Protein AF-A0A401QPP5-F1 (afdb_monomer_lite)

pLDDT: mean 73.35, std 19.39, range [35.47, 94.88]

Sequence (142 aa):
MTAGRSGLQDQRIAPLARIWVTPLHGRIPYDEPALRRLFEVHRVTPQLQKLFTHWYLPLCAWHERAGIAPARLSSLLKFLHRVDLARPDIPENQVLAELRGSVEAGDRCWGMDARVLAHALALRASAHGSTTEPPKGDTDDE

Secondary structure (DSSP, 8-state):
-----SSSSSTTTHHHHHHHHS--S------HHHHHHHHHHHT--HHHHHHIIIIIHHHHHHHHTSPPPHHHHHHHHHHHHHHHHT--SS--HHHHHHHHHHHHTT--GGGG-HHHHHHHHHHHHHHHHT------------

Structure (mmCIF, N/CA/C/O backbone):
data_AF-A0A401QPP5-F1
#
_entry.id   AF-A0A401QPP5-F1
#
loop_
_atom_site.group_PDB
_atom_site.id
_atom_site.type_symbol
_atom_site.label_atom_id
_atom_site.label_alt_id
_atom_site.label_comp_id
_atom_site.label_asym_id
_atom_site.label_entity_id
_atom_site.label_seq_id
_atom_site.pdbx_PDB_ins_code
_atom_site.Cartn_x
_atom_site.Cartn_y
_atom_site.Cartn_z
_atom_site.occupancy
_atom_site.B_iso_or_equiv
_atom_site.auth_seq_id
_atom_site.auth_comp_id
_atom_site.auth_asym_id
_atom_site.auth_atom_id
_atom_site.pdbx_PDB_model_num
ATOM 1 N N . MET A 1 1 ? 15.132 8.931 -45.736 1.00 36.19 1 MET A N 1
ATOM 2 C CA . MET A 1 1 ? 15.721 7.761 -45.045 1.00 36.19 1 MET A CA 1
ATOM 3 C C . MET A 1 1 ? 16.413 8.315 -43.806 1.00 36.19 1 MET A C 1
ATOM 5 O O . MET A 1 1 ? 17.297 9.127 -43.987 1.00 36.19 1 MET A O 1
ATOM 9 N N . THR A 1 2 ? 16.018 8.114 -42.553 1.00 38.44 2 THR A N 1
ATOM 10 C CA . THR A 1 2 ? 15.125 7.147 -41.913 1.00 38.44 2 THR A CA 1
ATOM 11 C C . THR A 1 2 ? 14.606 7.850 -40.658 1.00 38.44 2 THR A C 1
ATOM 13 O O . THR A 1 2 ? 15.394 8.345 -39.858 1.00 38.44 2 THR A O 1
ATOM 16 N N . ALA A 1 3 ? 13.288 7.948 -40.517 1.00 43.00 3 ALA A N 1
ATOM 17 C CA . ALA A 1 3 ? 12.655 8.390 -39.287 1.00 43.00 3 ALA A CA 1
ATOM 18 C C . ALA A 1 3 ? 12.643 7.242 -38.266 1.00 43.00 3 ALA A C 1
ATOM 20 O O . ALA A 1 3 ? 12.430 6.088 -38.636 1.00 43.00 3 ALA A O 1
ATOM 21 N N . GLY A 1 4 ? 12.743 7.591 -36.983 1.00 38.19 4 GLY A N 1
ATOM 22 C CA . GLY A 1 4 ? 12.020 6.874 -35.935 1.00 38.19 4 GLY A CA 1
ATOM 23 C C . GLY A 1 4 ? 12.867 6.143 -34.898 1.00 38.19 4 GLY A C 1
ATOM 24 O O . GLY A 1 4 ? 13.381 5.062 -35.161 1.00 38.19 4 GLY A O 1
ATOM 25 N N . ARG A 1 5 ? 12.853 6.663 -33.664 1.00 40.25 5 ARG A N 1
ATOM 26 C CA . ARG A 1 5 ? 12.163 6.064 -32.494 1.00 40.25 5 ARG A CA 1
ATOM 27 C C . ARG A 1 5 ? 12.724 6.651 -31.192 1.00 40.25 5 ARG A C 1
ATOM 29 O O . ARG A 1 5 ? 13.611 6.062 -30.595 1.00 40.25 5 ARG A O 1
ATOM 36 N N . SER A 1 6 ? 12.126 7.737 -30.702 1.00 43.66 6 SER A N 1
ATOM 37 C CA . SER A 1 6 ? 12.263 8.124 -29.280 1.00 43.66 6 SER A CA 1
ATOM 38 C C . SER A 1 6 ? 10.930 8.430 -28.584 1.00 43.66 6 SER A C 1
ATOM 40 O O . SER A 1 6 ? 10.918 8.752 -27.408 1.00 43.66 6 SER A O 1
ATOM 42 N N . GLY A 1 7 ? 9.783 8.272 -29.258 1.00 35.47 7 GLY A N 1
ATOM 43 C CA . GLY A 1 7 ? 8.480 8.706 -28.724 1.00 35.47 7 GLY A CA 1
ATOM 44 C C . GLY A 1 7 ? 7.584 7.634 -28.086 1.00 35.47 7 GLY A C 1
ATOM 45 O O . GLY A 1 7 ? 6.435 7.934 -27.778 1.00 35.47 7 GLY A O 1
ATOM 46 N N . LEU A 1 8 ? 8.034 6.379 -27.930 1.00 38.47 8 LEU A N 1
ATOM 47 C CA . LEU A 1 8 ? 7.133 5.257 -27.585 1.00 38.47 8 LEU A CA 1
ATOM 48 C C . LEU A 1 8 ? 7.245 4.734 -26.141 1.00 38.47 8 LEU A C 1
ATOM 50 O O . LEU A 1 8 ? 6.508 3.820 -25.773 1.00 38.47 8 LEU A O 1
ATOM 54 N N . GLN A 1 9 ? 8.140 5.296 -25.325 1.00 43.59 9 GLN A N 1
ATOM 55 C CA . GLN A 1 9 ? 8.314 4.875 -23.925 1.00 43.59 9 GLN A CA 1
ATOM 56 C C . GLN A 1 9 ? 7.519 5.748 -22.942 1.00 43.59 9 GLN A C 1
ATOM 58 O O . GLN A 1 9 ? 7.103 5.261 -21.896 1.00 43.59 9 GLN A O 1
ATOM 63 N N . ASP A 1 10 ? 7.199 6.985 -23.325 1.00 40.81 10 ASP A N 1
ATOM 64 C CA . ASP A 1 10 ? 6.535 7.955 -22.448 1.00 40.81 10 ASP A CA 1
ATOM 65 C C . ASP A 1 10 ? 5.013 7.709 -22.321 1.00 40.81 10 ASP A C 1
ATOM 67 O O . ASP A 1 10 ? 4.421 7.759 -21.244 1.00 40.81 10 ASP A O 1
ATOM 71 N N . GLN A 1 11 ? 4.366 7.277 -23.409 1.00 41.00 11 GLN A N 1
ATOM 72 C CA . GLN A 1 11 ? 2.903 7.124 -23.462 1.00 41.00 11 GLN A CA 1
ATOM 73 C C . GLN A 1 11 ? 2.364 5.812 -22.861 1.00 41.00 11 GLN A C 1
ATOM 75 O O . GLN A 1 11 ? 1.154 5.636 -22.733 1.00 41.00 11 GLN A O 1
ATOM 80 N N . ARG A 1 12 ? 3.234 4.870 -22.470 1.00 46.12 12 ARG A N 1
ATOM 81 C CA . ARG A 1 12 ? 2.812 3.578 -21.888 1.00 46.12 12 ARG A CA 1
ATOM 82 C C . ARG A 1 12 ? 2.667 3.621 -20.366 1.00 46.12 12 ARG A C 1
ATOM 84 O O . ARG A 1 12 ? 2.035 2.726 -19.800 1.00 46.12 12 ARG A O 1
ATOM 91 N N . ILE A 1 13 ? 3.202 4.652 -19.712 1.00 46.44 13 ILE A N 1
ATOM 92 C CA . ILE A 1 13 ? 3.160 4.837 -18.251 1.00 46.44 13 ILE A CA 1
ATOM 93 C C . ILE A 1 13 ? 1.940 5.679 -17.829 1.00 46.44 13 ILE A C 1
ATOM 95 O O . ILE A 1 13 ? 1.410 5.494 -16.735 1.00 46.44 13 ILE A O 1
ATOM 99 N N . ALA A 1 14 ? 1.425 6.535 -18.717 1.00 42.22 14 ALA A N 1
ATOM 100 C CA . ALA A 1 14 ? 0.378 7.513 -18.410 1.00 42.22 14 ALA A CA 1
ATOM 101 C C . ALA A 1 14 ? -0.945 6.950 -17.822 1.00 42.22 14 ALA A C 1
ATOM 103 O O . ALA A 1 14 ? -1.477 7.572 -16.898 1.00 42.22 14 ALA A O 1
ATOM 104 N N . PRO A 1 15 ? -1.490 5.789 -18.259 1.00 45.31 15 PRO A N 1
ATOM 105 C CA . PRO A 1 15 ? -2.723 5.247 -17.671 1.00 45.31 15 PRO A CA 1
ATOM 106 C C . PRO A 1 15 ? -2.502 4.659 -16.276 1.00 45.31 15 PRO A C 1
ATOM 108 O O . PRO A 1 15 ? -3.371 4.768 -15.414 1.00 45.31 15 PRO A O 1
ATOM 111 N N . LEU A 1 16 ? -1.321 4.074 -16.042 1.00 49.16 16 LEU A N 1
ATOM 112 C CA . LEU A 1 16 ? -0.939 3.567 -14.729 1.00 49.16 16 LEU A CA 1
ATOM 113 C C . LEU A 1 16 ? -0.736 4.751 -13.784 1.00 49.16 16 LEU A C 1
ATOM 115 O O . LEU A 1 16 ? -1.383 4.807 -12.754 1.00 49.16 16 LEU A O 1
ATOM 119 N N . ALA A 1 17 ? 0.009 5.785 -14.177 1.00 46.34 17 ALA A N 1
ATOM 120 C CA . ALA A 1 17 ? 0.237 6.958 -13.333 1.00 46.34 17 ALA A CA 1
ATOM 121 C C . ALA A 1 17 ? -1.058 7.578 -12.758 1.00 46.34 17 ALA A C 1
ATOM 123 O O . ALA A 1 17 ? -1.072 7.967 -11.597 1.00 46.34 17 ALA A O 1
ATOM 124 N N . ARG A 1 18 ? -2.181 7.607 -13.492 1.00 47.00 18 ARG A N 1
ATOM 125 C CA . ARG A 1 18 ? -3.446 8.183 -12.986 1.00 47.00 18 ARG A CA 1
ATOM 126 C C . ARG A 1 18 ? -4.051 7.444 -11.794 1.00 47.00 18 ARG A C 1
ATOM 128 O O . ARG A 1 18 ? -4.541 8.105 -10.887 1.00 47.00 18 ARG A O 1
ATOM 135 N N . ILE A 1 19 ? -3.976 6.116 -11.758 1.00 51.47 19 ILE A N 1
ATOM 136 C CA . ILE A 1 19 ? -4.494 5.314 -10.630 1.00 51.47 19 ILE A CA 1
ATOM 137 C C . ILE A 1 19 ? -3.520 5.352 -9.437 1.00 51.47 19 ILE A C 1
ATOM 139 O O . ILE A 1 19 ? -3.874 5.032 -8.307 1.00 51.47 19 ILE A O 1
ATOM 143 N N . TRP A 1 20 ? -2.292 5.808 -9.686 1.00 53.97 20 TRP A N 1
ATOM 144 C CA . TRP A 1 20 ? -1.181 5.817 -8.742 1.00 53.97 20 TRP A CA 1
ATOM 145 C C . TRP A 1 20 ? -0.883 7.212 -8.175 1.00 53.97 20 TRP A C 1
ATOM 147 O O . TRP A 1 20 ? -0.202 7.325 -7.156 1.00 53.97 20 TRP A O 1
ATOM 157 N N . VAL A 1 21 ? -1.396 8.261 -8.830 1.00 43.47 21 VAL A N 1
ATOM 158 C CA . VAL A 1 21 ? -1.208 9.684 -8.503 1.00 43.47 21 VAL A CA 1
ATOM 159 C C . VAL A 1 21 ? -2.479 10.326 -7.963 1.00 43.47 21 VAL A C 1
ATOM 161 O O . VAL A 1 21 ? -2.387 11.390 -7.363 1.00 43.47 21 VAL A O 1
ATOM 164 N N . THR A 1 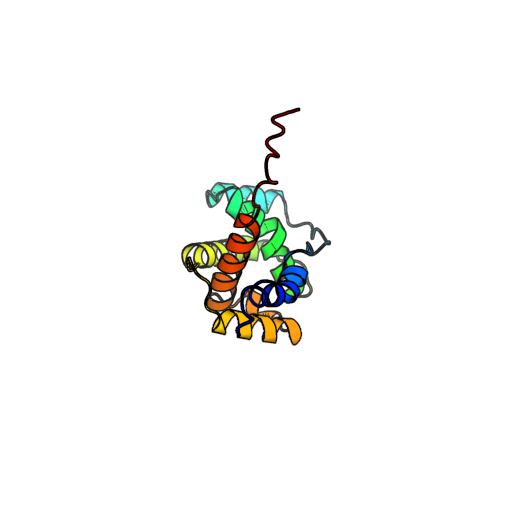22 ? -3.658 9.713 -8.078 1.00 41.69 22 THR A N 1
ATOM 165 C CA . THR A 1 22 ? -4.751 10.121 -7.196 1.00 41.69 22 THR A CA 1
ATOM 166 C C . THR A 1 22 ? -4.437 9.591 -5.805 1.00 41.69 22 THR A C 1
ATOM 168 O O . THR A 1 22 ? -4.472 8.370 -5.622 1.00 41.69 22 THR A O 1
ATOM 171 N N . PRO A 1 23 ? -4.194 10.450 -4.792 1.00 45.62 23 PRO A N 1
ATOM 172 C CA . PRO A 1 23 ? -4.516 10.062 -3.437 1.00 45.62 23 PRO A CA 1
ATOM 173 C C . PRO A 1 23 ? -5.876 9.366 -3.493 1.00 45.62 23 PRO A C 1
ATOM 175 O O . PRO A 1 23 ? -6.792 9.793 -4.198 1.00 45.62 23 PRO A O 1
ATOM 178 N N . LEU A 1 24 ? -6.042 8.247 -2.819 1.00 52.66 24 LEU A N 1
ATOM 179 C CA . LEU A 1 24 ? -7.396 7.843 -2.483 1.00 52.66 24 LEU A CA 1
ATOM 180 C C . LEU A 1 24 ? -7.840 8.917 -1.479 1.00 52.66 24 LEU A C 1
ATOM 182 O O . LEU A 1 24 ? -7.474 8.871 -0.306 1.00 52.66 24 LEU A O 1
ATOM 186 N N . HIS A 1 25 ? -8.455 9.991 -2.001 1.00 40.16 25 HIS A N 1
ATOM 187 C CA . HIS A 1 25 ? -8.813 11.213 -1.276 1.00 40.16 25 HIS A CA 1
ATOM 188 C C . HIS A 1 25 ? -10.013 10.888 -0.393 1.00 40.16 25 HIS A C 1
ATOM 190 O O . HIS A 1 25 ? -11.162 11.196 -0.684 1.00 40.16 25 HIS A O 1
ATOM 196 N N . GLY A 1 26 ? -9.709 10.194 0.684 1.00 44.88 26 GLY A N 1
ATOM 197 C CA . GLY A 1 26 ? -10.585 9.862 1.777 1.00 44.88 26 GLY A CA 1
ATOM 198 C C . GLY A 1 26 ? -9.633 9.446 2.870 1.00 44.88 26 GLY A C 1
ATOM 199 O O . GLY A 1 26 ? -9.174 8.306 2.891 1.00 44.88 26 GLY A O 1
ATOM 200 N N . ARG A 1 27 ? -9.234 10.395 3.723 1.00 50.03 27 ARG A N 1
ATOM 201 C CA . ARG A 1 27 ? -8.431 10.074 4.899 1.00 50.03 27 ARG A CA 1
ATOM 202 C C . ARG A 1 27 ? -9.327 9.236 5.798 1.00 50.03 27 ARG A C 1
ATOM 204 O O . ARG A 1 27 ? -10.086 9.780 6.590 1.00 50.03 27 ARG A O 1
ATOM 211 N N . ILE A 1 28 ? -9.288 7.921 5.618 1.00 55.44 28 ILE A N 1
ATOM 212 C CA . ILE A 1 28 ? -9.880 6.993 6.569 1.00 55.44 28 ILE A CA 1
ATOM 213 C C . ILE A 1 28 ? -9.143 7.277 7.874 1.00 55.44 28 ILE A C 1
ATOM 215 O O . ILE A 1 28 ? -7.912 7.182 7.888 1.00 55.44 28 ILE A O 1
ATOM 219 N N . PRO A 1 29 ? -9.841 7.736 8.926 1.00 61.38 29 PRO A N 1
ATOM 220 C CA . PRO A 1 29 ? -9.205 8.019 10.195 1.00 61.38 29 PRO A CA 1
ATOM 221 C C . PRO A 1 29 ? -8.799 6.677 10.795 1.00 61.38 29 PRO A C 1
ATOM 223 O O . PRO A 1 29 ? -9.578 5.997 11.457 1.00 61.38 29 PRO A O 1
ATOM 226 N N . TYR A 1 30 ? -7.582 6.255 10.481 1.00 67.38 30 TYR A N 1
ATOM 227 C CA . TYR A 1 30 ? -6.939 5.163 11.182 1.00 67.38 30 TYR A CA 1
ATOM 228 C C . TYR A 1 30 ? -6.632 5.636 12.602 1.00 67.38 30 TYR A C 1
ATOM 230 O O . TYR A 1 30 ? -6.440 6.828 12.839 1.00 67.38 30 TYR A O 1
ATOM 238 N N . ASP A 1 31 ? -6.595 4.706 13.549 1.00 73.81 31 ASP A N 1
ATOM 239 C CA . ASP A 1 31 ? -6.211 4.993 14.928 1.00 73.81 31 ASP A CA 1
ATOM 240 C C . ASP A 1 31 ? -4.767 5.538 14.955 1.00 73.81 31 ASP A C 1
ATOM 242 O O . ASP A 1 31 ? -3.792 4.789 14.876 1.00 73.81 31 ASP A O 1
ATOM 246 N N . GLU A 1 32 ? -4.641 6.868 14.975 1.00 76.69 32 GLU A N 1
ATOM 247 C CA . GLU A 1 32 ? -3.371 7.601 14.944 1.00 76.69 32 GLU A CA 1
ATOM 248 C C . GLU A 1 32 ? -2.456 7.225 16.130 1.00 76.69 32 GLU A C 1
ATOM 250 O O . GLU A 1 32 ? -1.265 6.989 15.901 1.00 76.69 32 GLU A O 1
ATOM 255 N N . PRO A 1 33 ? -2.957 7.096 17.381 1.00 82.12 33 PRO A N 1
ATOM 256 C CA . PRO A 1 33 ? -2.188 6.511 18.480 1.00 82.12 33 PRO A CA 1
ATOM 257 C C . PRO A 1 33 ? -1.650 5.105 18.184 1.00 82.12 33 PRO A C 1
ATOM 259 O O . PRO A 1 33 ? -0.469 4.836 18.427 1.00 82.12 33 PRO A O 1
ATOM 262 N N . ALA A 1 34 ? -2.481 4.210 17.642 1.00 79.19 34 ALA A N 1
ATOM 263 C CA . ALA A 1 34 ? -2.057 2.852 17.309 1.00 79.19 34 ALA A CA 1
ATOM 264 C C . ALA A 1 34 ? -1.017 2.832 16.177 1.00 79.19 34 ALA A C 1
ATOM 266 O O . ALA A 1 34 ? -0.039 2.087 16.265 1.00 79.19 34 ALA A O 1
ATOM 267 N N . LEU A 1 35 ? -1.180 3.671 15.147 1.00 83.12 35 LEU A N 1
ATOM 268 C CA . LEU A 1 35 ? -0.214 3.822 14.055 1.00 83.12 35 LEU A CA 1
ATOM 269 C C . LEU A 1 35 ? 1.127 4.368 14.544 1.00 83.12 35 LEU A C 1
ATOM 271 O O . LEU A 1 35 ? 2.172 3.824 14.189 1.00 83.12 35 LEU A O 1
ATOM 275 N N . ARG A 1 36 ? 1.113 5.398 15.397 1.00 84.56 36 ARG A N 1
ATOM 276 C CA . ARG A 1 36 ? 2.336 5.965 15.974 1.00 84.56 36 ARG A CA 1
ATOM 277 C C . ARG A 1 36 ? 3.109 4.914 16.763 1.00 84.56 36 ARG A C 1
ATOM 279 O O . ARG A 1 36 ? 4.285 4.683 16.488 1.00 84.56 36 ARG A O 1
ATOM 286 N N . ARG A 1 37 ? 2.425 4.212 17.672 1.00 86.06 37 ARG A N 1
ATOM 287 C CA . ARG A 1 37 ? 3.027 3.135 18.468 1.00 86.06 37 ARG A CA 1
ATOM 288 C C . ARG A 1 37 ? 3.565 2.012 17.583 1.00 86.06 37 ARG A C 1
ATOM 290 O O . ARG A 1 37 ? 4.637 1.477 17.846 1.00 86.06 37 ARG A O 1
ATOM 297 N N . LEU A 1 38 ? 2.840 1.658 16.523 1.00 87.75 38 LEU A N 1
ATOM 298 C CA . LEU A 1 38 ? 3.276 0.650 15.564 1.00 87.75 38 LEU A CA 1
ATOM 299 C C . LEU A 1 38 ? 4.587 1.059 14.878 1.00 87.75 38 LEU A C 1
ATOM 301 O O . LEU A 1 38 ? 5.495 0.235 14.759 1.00 87.75 38 LEU A O 1
ATOM 305 N N . PHE A 1 39 ? 4.706 2.318 14.455 1.00 88.75 39 PHE A N 1
ATOM 306 C CA . PHE A 1 39 ? 5.911 2.802 13.789 1.00 88.75 39 PHE A CA 1
ATOM 307 C C . PHE A 1 39 ? 7.126 2.857 14.711 1.00 88.75 39 PHE A C 1
ATOM 309 O O . PHE A 1 39 ? 8.223 2.486 14.290 1.00 88.75 39 PHE A O 1
ATOM 316 N N . GLU A 1 40 ? 6.922 3.246 15.969 1.00 87.88 40 GLU A N 1
ATOM 317 C CA . GLU A 1 40 ? 7.959 3.241 17.003 1.00 87.88 40 GLU A CA 1
ATOM 318 C C . GLU A 1 40 ? 8.468 1.820 17.282 1.00 87.88 40 GLU A C 1
ATOM 320 O O . GLU A 1 40 ? 9.675 1.575 17.257 1.00 87.88 40 GLU A O 1
ATOM 325 N N . VAL A 1 41 ? 7.554 0.861 17.478 1.00 89.12 41 VAL A N 1
ATOM 326 C CA . VAL A 1 41 ? 7.897 -0.544 17.766 1.00 89.12 41 VAL A CA 1
ATOM 327 C C . VAL A 1 41 ? 8.650 -1.191 16.603 1.00 89.12 41 VAL A C 1
ATOM 329 O O . VAL A 1 41 ? 9.608 -1.929 16.824 1.00 89.12 41 VAL A O 1
ATOM 332 N N . HIS A 1 42 ? 8.243 -0.912 15.363 1.00 83.94 42 HIS A N 1
ATOM 333 C CA . HIS A 1 42 ? 8.859 -1.505 14.174 1.00 83.94 42 HIS A CA 1
ATOM 334 C C . HIS A 1 42 ? 10.040 -0.706 13.606 1.00 83.94 42 HIS A C 1
ATOM 336 O O . HIS A 1 42 ? 10.627 -1.150 12.622 1.00 83.94 42 HIS A O 1
ATOM 342 N N . ARG A 1 43 ? 10.398 0.443 14.203 1.00 84.94 43 ARG A N 1
ATOM 343 C CA . ARG A 1 43 ? 11.482 1.338 13.750 1.00 84.94 43 ARG A CA 1
ATOM 344 C C . ARG A 1 43 ? 11.461 1.597 12.237 1.00 84.94 43 ARG A C 1
ATOM 346 O O . ARG A 1 43 ? 12.493 1.571 11.569 1.00 84.94 43 ARG A O 1
ATOM 353 N N . VAL A 1 44 ? 10.272 1.814 11.680 1.00 86.25 44 VAL A N 1
ATOM 354 C CA . VAL A 1 44 ? 10.108 2.002 10.232 1.00 86.25 44 VAL A CA 1
ATOM 355 C C . VAL A 1 44 ? 10.601 3.371 9.783 1.00 86.25 44 VAL A C 1
ATOM 357 O O . VAL A 1 44 ? 10.367 4.382 10.448 1.00 86.25 44 VAL A O 1
ATOM 360 N N . THR A 1 45 ? 11.252 3.405 8.622 1.00 88.19 45 THR A N 1
ATOM 361 C CA . THR A 1 45 ? 11.782 4.639 8.033 1.00 88.19 45 THR A CA 1
ATOM 362 C C . THR A 1 45 ? 10.654 5.626 7.699 1.00 88.19 45 THR A C 1
ATOM 364 O O . THR A 1 45 ? 9.541 5.199 7.374 1.00 88.19 45 THR A O 1
ATOM 367 N N . PRO A 1 46 ? 10.908 6.949 7.714 1.00 87.06 46 PRO A N 1
ATOM 368 C CA . PRO A 1 46 ? 9.904 7.948 7.335 1.00 87.06 46 PRO A CA 1
ATOM 369 C C . PRO A 1 46 ? 9.316 7.727 5.933 1.00 87.06 46 PRO A C 1
ATOM 371 O O . PRO A 1 46 ? 8.146 8.018 5.685 1.00 87.06 46 PRO A O 1
ATOM 374 N N . GLN A 1 47 ? 10.116 7.194 5.009 1.00 86.62 47 GLN A N 1
ATOM 375 C CA . GLN A 1 47 ? 9.700 6.848 3.652 1.00 86.62 47 GLN A CA 1
ATOM 376 C C . GLN A 1 47 ? 8.677 5.709 3.663 1.00 86.62 47 GLN A C 1
ATOM 378 O O . GLN A 1 47 ? 7.621 5.836 3.040 1.00 86.62 47 GLN A O 1
ATOM 383 N N . LEU A 1 48 ? 8.948 4.636 4.412 1.00 88.19 48 LEU A N 1
ATOM 384 C CA . LEU A 1 48 ? 8.029 3.508 4.535 1.00 88.19 48 LEU A CA 1
ATOM 385 C C . LEU A 1 48 ? 6.756 3.893 5.298 1.00 88.19 48 LEU A C 1
ATOM 387 O O . LEU A 1 48 ? 5.675 3.447 4.926 1.00 88.19 48 LEU A O 1
ATOM 391 N N . GLN A 1 49 ? 6.853 4.769 6.303 1.00 89.19 49 GLN A N 1
ATOM 392 C CA . GLN A 1 49 ? 5.680 5.325 6.986 1.00 89.19 49 GLN A CA 1
ATOM 393 C C . GLN A 1 49 ? 4.764 6.063 6.005 1.00 89.19 49 GLN A C 1
ATOM 395 O O . GLN A 1 49 ? 3.580 5.749 5.931 1.00 89.19 49 GLN A O 1
ATOM 400 N N . LYS A 1 50 ? 5.312 6.986 5.199 1.00 86.44 50 LYS A N 1
ATOM 401 C CA . LYS A 1 50 ? 4.547 7.717 4.173 1.00 86.44 50 LYS A CA 1
ATOM 402 C C . LYS A 1 50 ? 3.947 6.780 3.124 1.00 86.44 50 LYS A C 1
ATOM 404 O O . LYS A 1 50 ? 2.799 6.964 2.731 1.00 86.44 50 LYS A O 1
ATOM 409 N N . LEU A 1 51 ? 4.707 5.781 2.671 1.00 87.94 51 LEU A N 1
ATOM 410 C CA . LEU A 1 51 ? 4.216 4.770 1.731 1.00 87.94 51 LEU A CA 1
ATOM 411 C C . LEU A 1 51 ? 3.042 3.984 2.329 1.00 87.94 51 LEU A C 1
ATOM 413 O O . LEU A 1 51 ? 2.021 3.786 1.670 1.00 87.94 51 LEU A O 1
ATOM 417 N N . PHE A 1 52 ? 3.172 3.574 3.590 1.00 89.25 52 PHE A N 1
ATOM 418 C CA . PHE A 1 52 ? 2.146 2.823 4.295 1.00 89.25 52 PHE A CA 1
ATOM 419 C C . PHE A 1 52 ? 0.870 3.649 4.488 1.00 89.25 52 PHE A C 1
ATOM 421 O O . PHE A 1 52 ? -0.209 3.192 4.122 1.00 89.25 52 PHE A O 1
ATOM 428 N N . THR A 1 53 ? 0.975 4.873 5.008 1.00 86.06 53 THR A N 1
ATOM 429 C CA . THR A 1 53 ? -0.195 5.687 5.372 1.00 86.06 53 THR A CA 1
ATOM 430 C C . THR A 1 53 ? -0.885 6.338 4.183 1.00 86.06 53 THR A C 1
ATOM 432 O O . THR A 1 53 ? -2.112 6.382 4.150 1.00 86.06 53 THR A O 1
ATOM 435 N N . HIS A 1 54 ? -0.129 6.862 3.217 1.00 82.69 54 HIS A N 1
ATOM 436 C CA . HIS A 1 54 ? -0.695 7.689 2.147 1.00 82.69 54 HIS A CA 1
ATOM 437 C C . HIS A 1 54 ? -1.040 6.898 0.887 1.00 82.69 54 HIS A C 1
ATOM 439 O O . HIS A 1 54 ? -1.747 7.420 0.026 1.00 82.69 54 HIS A O 1
ATOM 445 N N . TRP A 1 55 ? -0.551 5.663 0.760 1.00 84.19 55 TRP A N 1
ATOM 446 C CA . TRP A 1 55 ? -0.758 4.862 -0.444 1.00 84.19 55 TRP A CA 1
ATOM 447 C C . TRP A 1 55 ? -1.285 3.462 -0.136 1.00 84.19 55 TRP A C 1
ATOM 449 O O . TRP A 1 55 ? -2.369 3.104 -0.595 1.00 84.19 55 TRP A O 1
ATOM 459 N N . TYR A 1 56 ? -0.579 2.691 0.694 1.00 87.94 56 TYR A N 1
ATOM 460 C CA . TYR A 1 56 ? -0.930 1.286 0.903 1.00 87.94 56 TYR A CA 1
ATOM 461 C C . TYR A 1 56 ? -2.200 1.084 1.742 1.00 87.94 56 TYR A C 1
ATOM 463 O O . TYR A 1 56 ? -3.054 0.275 1.386 1.00 87.94 56 TYR A O 1
ATOM 471 N N . LEU A 1 57 ? -2.372 1.831 2.834 1.00 86.75 57 LEU A N 1
ATOM 472 C CA . LEU A 1 57 ? -3.579 1.744 3.658 1.00 86.75 57 LEU A CA 1
ATOM 473 C C . LEU A 1 57 ? -4.850 2.141 2.887 1.00 86.75 57 LEU A C 1
ATOM 475 O O . LEU A 1 57 ? -5.809 1.368 2.913 1.00 86.75 57 LEU A O 1
ATOM 479 N N . PRO A 1 58 ? -4.884 3.273 2.154 1.00 82.44 58 PRO A N 1
ATOM 480 C CA . PRO A 1 58 ? -6.019 3.589 1.296 1.00 82.44 58 PRO A CA 1
ATOM 481 C C . PRO A 1 58 ? -6.307 2.512 0.240 1.00 82.44 58 PRO A C 1
ATOM 483 O O . PRO A 1 58 ? -7.473 2.190 0.019 1.00 82.44 58 PRO A O 1
ATOM 486 N N . LEU A 1 59 ? -5.272 1.913 -0.366 1.00 82.56 59 LEU A N 1
ATOM 487 C CA . LEU A 1 59 ? -5.425 0.795 -1.304 1.00 82.56 59 LEU A CA 1
ATOM 488 C C . LEU A 1 59 ? -6.100 -0.414 -0.635 1.00 82.56 59 LEU A C 1
ATOM 490 O O . LEU A 1 59 ? -7.060 -0.961 -1.177 1.00 82.56 59 LEU A O 1
ATOM 494 N N . CYS A 1 60 ? -5.652 -0.793 0.566 1.00 84.56 60 CYS A N 1
ATOM 495 C CA . CYS A 1 60 ? -6.242 -1.892 1.335 1.00 84.56 60 CYS A CA 1
ATOM 496 C C . CYS A 1 60 ? -7.708 -1.618 1.693 1.00 84.56 60 CYS A C 1
ATOM 498 O O . CYS A 1 60 ? -8.560 -2.496 1.572 1.00 84.56 60 CYS A O 1
ATOM 500 N N . ALA A 1 61 ? -8.023 -0.397 2.119 1.00 80.38 61 ALA A N 1
ATOM 501 C CA . ALA A 1 61 ? -9.388 -0.037 2.473 1.00 80.38 61 ALA A CA 1
ATOM 502 C C . ALA A 1 61 ? -10.320 -0.003 1.253 1.00 80.38 61 ALA A C 1
ATOM 504 O O . ALA A 1 61 ? -11.477 -0.420 1.327 1.00 80.38 61 ALA A O 1
ATOM 505 N N . TRP A 1 62 ? -9.809 0.440 0.101 1.00 78.00 62 TRP A N 1
ATOM 506 C CA . TRP A 1 62 ? -10.535 0.368 -1.163 1.00 78.00 62 TRP A CA 1
ATOM 507 C C . TRP A 1 62 ? -10.783 -1.081 -1.613 1.00 78.00 62 TRP A C 1
ATOM 509 O O . TRP A 1 62 ? -11.882 -1.410 -2.078 1.00 78.00 62 TRP A O 1
ATOM 519 N N . HIS A 1 63 ? -9.803 -1.970 -1.423 1.00 80.62 63 HIS A N 1
ATOM 520 C CA . HIS A 1 63 ? -9.962 -3.409 -1.641 1.00 80.62 63 HIS A CA 1
ATOM 521 C C . HIS A 1 63 ? -11.088 -3.983 -0.768 1.00 80.62 63 HIS A C 1
ATOM 523 O O . HIS A 1 63 ? -12.017 -4.607 -1.285 1.00 80.62 63 HIS A O 1
ATOM 529 N N . GLU A 1 64 ? -11.078 -3.679 0.529 1.00 76.94 64 GLU A N 1
ATOM 530 C CA . GLU A 1 64 ? -12.042 -4.227 1.490 1.00 76.94 64 GLU A CA 1
ATOM 531 C C . GLU A 1 64 ? -13.414 -3.552 1.463 1.00 76.94 64 GLU A C 1
ATOM 533 O O . GLU A 1 64 ? -14.360 -4.066 2.055 1.00 76.94 64 GLU A O 1
ATOM 538 N N . ARG A 1 65 ? -13.547 -2.419 0.757 1.00 73.25 65 ARG A N 1
ATOM 539 C CA . ARG A 1 65 ? -14.750 -1.561 0.756 1.00 73.25 65 ARG A CA 1
ATOM 540 C C . ARG A 1 65 ? -15.179 -1.140 2.169 1.00 73.25 65 ARG A C 1
ATOM 542 O O . ARG A 1 65 ? -16.346 -0.825 2.392 1.00 73.25 65 ARG A O 1
ATOM 549 N N . ALA A 1 66 ? -14.243 -1.147 3.111 1.00 71.19 66 ALA A N 1
ATOM 550 C CA . ALA A 1 66 ? -14.460 -0.924 4.531 1.00 71.19 66 ALA A CA 1
ATOM 551 C C . ALA A 1 66 ? -13.214 -0.287 5.161 1.00 71.19 66 ALA A C 1
ATOM 553 O O . ALA A 1 66 ? -12.146 -0.220 4.550 1.00 71.19 66 ALA A O 1
ATOM 554 N N . GLY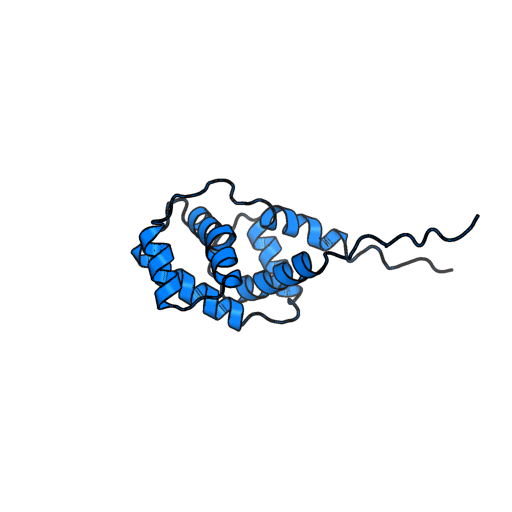 A 1 67 ? -13.351 0.185 6.401 1.00 72.56 67 GLY A N 1
ATOM 555 C CA . GLY A 1 67 ? -12.200 0.602 7.198 1.00 72.56 67 GLY A CA 1
ATOM 556 C C . GLY A 1 67 ? -11.301 -0.587 7.555 1.00 72.56 67 GLY A C 1
ATOM 557 O O . GLY A 1 67 ? -11.767 -1.716 7.689 1.00 72.56 67 GLY A O 1
ATOM 558 N N . ILE A 1 68 ? -10.009 -0.325 7.754 1.00 79.06 68 ILE A N 1
ATOM 559 C CA . ILE A 1 68 ? -9.053 -1.346 8.196 1.00 79.06 68 ILE A CA 1
ATOM 560 C C . ILE A 1 68 ? -9.103 -1.469 9.718 1.00 79.06 68 ILE A C 1
ATOM 562 O O . ILE A 1 68 ? -8.860 -0.501 10.439 1.00 79.06 68 ILE A O 1
ATOM 566 N N . ALA A 1 69 ? -9.371 -2.678 10.211 1.00 82.00 69 ALA A N 1
ATOM 567 C CA . ALA A 1 69 ? -9.355 -2.958 11.642 1.00 82.00 69 ALA A CA 1
ATOM 568 C C . ALA A 1 69 ? -7.948 -2.726 12.245 1.00 82.00 69 ALA A C 1
ATOM 570 O O . ALA A 1 69 ? -6.965 -3.222 11.680 1.00 82.00 69 ALA A O 1
ATOM 571 N N . PRO A 1 70 ? -7.824 -2.079 13.426 1.00 80.12 70 PRO A N 1
ATOM 572 C CA . PRO A 1 70 ? -6.528 -1.803 14.058 1.00 80.12 70 PRO A CA 1
ATOM 573 C C . PRO A 1 70 ? -5.645 -3.045 14.243 1.00 80.12 70 PRO A C 1
ATOM 575 O O . PRO A 1 70 ? -4.435 -2.995 14.020 1.00 80.12 70 PRO A O 1
ATOM 578 N N . ALA A 1 71 ? -6.255 -4.194 14.554 1.00 83.88 71 ALA A N 1
ATOM 579 C CA . ALA A 1 71 ? -5.560 -5.472 14.722 1.00 83.88 71 ALA A CA 1
ATOM 580 C C . ALA A 1 71 ? -4.786 -5.927 13.467 1.00 83.88 71 ALA A C 1
ATOM 582 O O . ALA A 1 71 ? -3.822 -6.684 13.572 1.00 83.88 71 ALA A O 1
ATOM 583 N N . ARG A 1 72 ? -5.172 -5.458 12.274 1.00 85.88 72 ARG A N 1
ATOM 584 C CA . ARG A 1 72 ? -4.531 -5.838 11.008 1.00 85.88 72 ARG A CA 1
ATOM 585 C C . ARG A 1 72 ? -3.395 -4.913 10.598 1.00 85.88 72 ARG A C 1
ATOM 587 O O . ARG A 1 72 ? -2.567 -5.327 9.785 1.00 85.88 72 ARG A O 1
ATOM 594 N N . LEU A 1 73 ? -3.275 -3.730 11.202 1.00 87.81 73 LEU A N 1
ATOM 595 C CA . LEU A 1 73 ? -2.255 -2.738 10.845 1.00 87.81 73 LEU A CA 1
ATOM 596 C C . LEU A 1 73 ? -0.832 -3.305 10.931 1.00 87.81 73 LEU A C 1
ATOM 598 O O . LEU A 1 73 ? -0.057 -3.141 9.994 1.00 87.81 73 LEU A O 1
ATOM 602 N N . SER A 1 74 ? -0.500 -4.048 11.995 1.00 88.81 74 SER A N 1
ATOM 603 C CA . SER A 1 74 ? 0.830 -4.668 12.121 1.00 88.81 74 SER A CA 1
ATOM 604 C C . SER A 1 74 ? 1.101 -5.700 11.023 1.00 88.81 74 SER A C 1
ATOM 606 O O . SER A 1 74 ? 2.193 -5.732 10.459 1.00 88.81 74 SER A O 1
ATOM 608 N N . SER A 1 75 ? 0.107 -6.525 10.676 1.00 91.38 75 SER A N 1
ATOM 609 C CA . SER A 1 75 ? 0.256 -7.533 9.617 1.00 91.38 75 SER A CA 1
ATOM 610 C C . SER A 1 75 ? 0.458 -6.899 8.239 1.00 91.38 75 SER A C 1
ATOM 612 O O . SER A 1 75 ? 1.339 -7.321 7.492 1.00 91.38 75 SER A O 1
ATOM 614 N N . LEU A 1 76 ? -0.291 -5.834 7.945 1.00 91.88 76 LEU A N 1
ATOM 615 C CA . LEU A 1 76 ? -0.189 -5.075 6.703 1.00 91.88 76 LEU A CA 1
ATOM 616 C C . LEU A 1 76 ? 1.153 -4.347 6.605 1.00 91.88 76 LEU A C 1
ATOM 618 O O . LEU A 1 76 ? 1.775 -4.369 5.548 1.00 91.88 76 LEU A O 1
ATOM 622 N N . LEU A 1 77 ? 1.637 -3.765 7.707 1.00 91.88 77 LEU A N 1
ATOM 623 C CA . LEU A 1 77 ? 2.945 -3.114 7.740 1.00 91.88 77 LEU A CA 1
ATOM 624 C C . LEU A 1 77 ? 4.074 -4.119 7.493 1.00 91.88 77 LEU A C 1
ATOM 626 O O . LEU A 1 77 ? 4.965 -3.858 6.691 1.00 91.88 77 LEU A O 1
ATOM 630 N N . LYS A 1 78 ? 4.023 -5.291 8.139 1.00 93.06 78 LYS A N 1
ATOM 631 C CA . LYS A 1 78 ? 5.004 -6.368 7.924 1.00 93.06 78 LYS A CA 1
ATOM 632 C C . LYS A 1 78 ? 4.971 -6.889 6.492 1.00 93.06 78 LYS A C 1
ATOM 634 O O . LYS A 1 78 ? 6.020 -7.179 5.925 1.00 93.06 78 LYS A O 1
ATOM 639 N N . PHE A 1 79 ? 3.782 -7.031 5.912 1.00 94.50 79 PHE A N 1
ATOM 640 C CA . PHE A 1 79 ? 3.640 -7.425 4.517 1.00 94.50 79 PHE A CA 1
ATOM 641 C C . PHE A 1 79 ? 4.277 -6.389 3.590 1.00 94.50 79 PHE A C 1
ATOM 643 O O . PHE A 1 79 ? 5.177 -6.750 2.837 1.00 94.50 79 PHE A O 1
ATOM 650 N N . LEU A 1 80 ? 3.904 -5.113 3.722 1.00 94.31 80 LEU A N 1
ATOM 651 C CA . LEU A 1 80 ? 4.468 -4.039 2.907 1.00 94.31 80 LEU A CA 1
ATOM 652 C C . LEU A 1 80 ? 5.989 -3.953 3.055 1.00 94.31 80 LEU A C 1
ATOM 654 O O . LEU A 1 80 ? 6.685 -3.829 2.058 1.00 94.31 80 LEU A O 1
ATOM 658 N N . HIS A 1 81 ? 6.513 -4.062 4.277 1.00 93.50 81 HIS A N 1
ATOM 659 C CA . HIS A 1 81 ? 7.953 -4.034 4.519 1.00 93.50 81 HIS A CA 1
ATOM 660 C C . HIS A 1 81 ? 8.682 -5.169 3.788 1.00 93.50 81 HIS A C 1
ATOM 662 O O . HIS A 1 81 ? 9.706 -4.935 3.158 1.00 93.50 81 HIS A O 1
ATOM 668 N N . ARG A 1 82 ? 8.140 -6.396 3.814 1.00 94.88 82 ARG A N 1
ATOM 669 C CA . ARG A 1 82 ? 8.716 -7.522 3.057 1.00 94.88 82 ARG A CA 1
ATOM 670 C C . ARG A 1 82 ? 8.678 -7.283 1.551 1.00 94.88 82 ARG A C 1
ATOM 672 O O . ARG A 1 82 ? 9.631 -7.632 0.869 1.00 94.88 82 ARG A O 1
ATOM 679 N N . VAL A 1 83 ? 7.594 -6.702 1.048 1.00 94.62 83 VAL A N 1
ATOM 680 C CA . VAL A 1 83 ? 7.442 -6.389 -0.377 1.00 94.62 83 VAL A CA 1
ATOM 681 C C . VAL A 1 83 ? 8.401 -5.279 -0.812 1.00 94.62 83 VAL A C 1
ATOM 683 O O . VAL A 1 83 ? 9.007 -5.392 -1.870 1.00 94.62 83 VAL A O 1
ATOM 686 N N . ASP A 1 84 ? 8.589 -4.243 0.008 1.00 92.06 84 ASP A N 1
ATOM 687 C CA . ASP A 1 84 ? 9.550 -3.163 -0.248 1.00 92.06 84 ASP A CA 1
ATOM 688 C C . ASP A 1 84 ? 10.998 -3.678 -0.250 1.00 92.06 84 ASP A C 1
ATOM 690 O O . ASP A 1 84 ? 11.785 -3.283 -1.102 1.00 92.06 84 ASP A O 1
ATOM 694 N N . LEU A 1 85 ? 11.329 -4.631 0.632 1.00 91.12 85 LEU A N 1
ATOM 695 C CA . LEU A 1 85 ? 12.632 -5.309 0.634 1.00 91.12 85 LEU A CA 1
ATOM 696 C C . LEU A 1 85 ? 12.839 -6.237 -0.571 1.00 91.12 85 LEU A C 1
ATOM 698 O O . LEU A 1 85 ? 13.961 -6.376 -1.044 1.00 91.12 85 LEU A O 1
ATOM 702 N N . ALA A 1 86 ? 11.779 -6.890 -1.050 1.00 91.94 86 ALA A N 1
ATOM 703 C CA . ALA A 1 86 ? 11.817 -7.777 -2.217 1.00 91.94 86 ALA A CA 1
ATOM 704 C C . ALA A 1 86 ? 11.641 -7.027 -3.549 1.00 91.94 86 ALA A C 1
ATOM 706 O O . ALA A 1 86 ? 11.539 -7.649 -4.608 1.00 91.94 86 ALA A O 1
ATOM 707 N N . ARG A 1 87 ? 11.554 -5.696 -3.499 1.00 91.69 87 ARG A N 1
ATOM 708 C CA . ARG A 1 87 ? 11.329 -4.852 -4.662 1.00 91.69 87 ARG A CA 1
ATOM 709 C C . ARG A 1 87 ? 12.507 -4.967 -5.636 1.00 91.69 87 ARG A C 1
ATOM 711 O O . ARG A 1 87 ? 13.635 -4.694 -5.233 1.00 91.69 87 ARG A O 1
ATOM 718 N N . PRO A 1 88 ? 12.263 -5.294 -6.914 1.00 90.25 88 PRO A N 1
ATOM 719 C CA . PRO A 1 88 ? 13.320 -5.294 -7.914 1.00 90.25 88 PRO A CA 1
ATOM 720 C C . PRO A 1 88 ? 13.736 -3.862 -8.262 1.00 90.25 88 PRO A C 1
ATOM 722 O O . PRO A 1 88 ? 12.910 -2.948 -8.249 1.00 90.25 88 PRO A O 1
ATOM 725 N N . ASP A 1 89 ? 15.000 -3.673 -8.639 1.00 88.38 89 ASP A N 1
ATOM 726 C CA . ASP A 1 89 ? 15.497 -2.368 -9.098 1.00 88.38 89 ASP A CA 1
ATOM 727 C C . ASP A 1 89 ? 14.844 -1.938 -10.419 1.00 88.38 89 ASP A C 1
ATOM 729 O O . ASP A 1 89 ? 14.562 -0.759 -10.632 1.00 88.38 89 ASP A O 1
ATOM 733 N N . ILE A 1 90 ? 14.569 -2.909 -11.298 1.00 87.00 90 ILE A N 1
ATOM 734 C CA . ILE A 1 90 ? 13.923 -2.700 -12.595 1.00 87.00 90 ILE A CA 1
ATOM 735 C C . ILE A 1 90 ? 12.616 -3.503 -12.621 1.00 87.00 90 ILE A C 1
ATOM 737 O O . ILE A 1 90 ? 12.650 -4.728 -12.482 1.00 87.00 90 ILE A O 1
ATOM 741 N N . PRO A 1 91 ? 11.449 -2.858 -12.797 1.00 88.56 91 PRO A N 1
ATOM 742 C CA . PRO A 1 91 ? 10.186 -3.575 -12.877 1.00 88.56 91 PRO A CA 1
ATOM 743 C C . PRO A 1 91 ? 10.075 -4.384 -14.179 1.00 88.56 91 PRO A C 1
ATOM 745 O O . PRO A 1 91 ? 10.449 -3.924 -15.257 1.00 88.56 91 PRO A O 1
ATOM 748 N N . GLU A 1 92 ? 9.503 -5.585 -14.095 1.00 90.00 92 GLU A N 1
ATOM 749 C CA . GLU A 1 92 ? 9.299 -6.459 -15.246 1.00 90.00 92 GLU A CA 1
ATOM 750 C C . GLU A 1 92 ? 8.066 -6.041 -16.051 1.00 90.00 92 GLU A C 1
ATOM 752 O O . GLU A 1 92 ? 6.952 -5.965 -15.529 1.00 90.00 92 GLU A O 1
ATOM 757 N N . ASN A 1 93 ? 8.242 -5.851 -17.359 1.00 85.12 93 ASN A N 1
ATOM 758 C CA . ASN A 1 93 ? 7.169 -5.405 -18.251 1.00 85.12 93 ASN A CA 1
ATOM 759 C C . ASN A 1 93 ? 5.954 -6.347 -18.273 1.00 85.12 93 ASN A C 1
ATOM 761 O O . ASN A 1 93 ? 4.829 -5.872 -18.412 1.00 85.12 93 ASN A O 1
ATOM 765 N N . GLN A 1 94 ? 6.165 -7.660 -18.128 1.00 90.31 94 GLN A N 1
ATOM 766 C CA . GLN A 1 94 ? 5.073 -8.635 -18.093 1.00 90.31 94 GLN A CA 1
ATOM 767 C C . GLN A 1 94 ? 4.201 -8.446 -16.846 1.00 90.31 94 GLN A C 1
ATOM 769 O O . GLN A 1 94 ? 2.984 -8.342 -16.967 1.00 90.31 94 GLN A O 1
ATOM 774 N N . VAL A 1 95 ? 4.818 -8.295 -15.670 1.00 89.12 95 VAL A N 1
ATOM 775 C CA . VAL A 1 95 ? 4.092 -8.044 -14.415 1.00 89.12 95 VAL A CA 1
ATOM 776 C C . VAL A 1 95 ? 3.360 -6.709 -14.457 1.00 89.12 95 VAL A C 1
ATOM 778 O O . VAL A 1 95 ? 2.234 -6.597 -13.985 1.00 89.12 95 VAL A O 1
ATOM 781 N N . LEU A 1 96 ? 3.963 -5.688 -15.069 1.00 87.12 96 LEU A N 1
ATOM 782 C CA . LEU A 1 96 ? 3.296 -4.400 -15.252 1.00 87.12 96 LEU A CA 1
ATOM 783 C C . LEU A 1 96 ? 2.102 -4.482 -16.215 1.00 87.12 96 LEU A C 1
ATOM 785 O O . LEU A 1 96 ? 1.137 -3.734 -16.052 1.00 87.12 96 LEU A O 1
ATOM 789 N N . ALA A 1 97 ? 2.151 -5.363 -17.216 1.00 85.81 97 ALA A N 1
ATOM 790 C CA . ALA A 1 97 ? 1.018 -5.621 -18.099 1.00 85.81 97 ALA A CA 1
ATOM 791 C C . ALA A 1 97 ? -0.107 -6.371 -17.367 1.00 85.81 97 ALA A C 1
ATOM 793 O O . ALA A 1 97 ? -1.265 -5.987 -17.507 1.00 85.81 97 ALA A O 1
ATOM 794 N 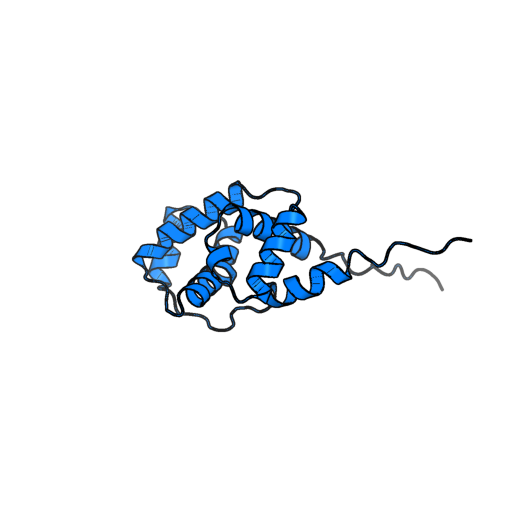N . GLU A 1 98 ? 0.230 -7.367 -16.538 1.00 89.00 98 GLU A N 1
ATOM 795 C CA . GLU A 1 98 ? -0.721 -8.069 -15.659 1.00 89.00 98 GLU A CA 1
ATOM 796 C C . GLU A 1 98 ? -1.408 -7.087 -14.703 1.00 89.00 98 GLU A C 1
ATOM 798 O O . GLU A 1 98 ? -2.634 -7.008 -14.662 1.00 89.00 98 GLU A O 1
ATOM 803 N N . LEU A 1 99 ? -0.619 -6.259 -14.013 1.00 87.44 99 LEU A N 1
ATOM 804 C CA . LEU A 1 99 ? -1.119 -5.223 -13.114 1.00 87.44 99 LEU A CA 1
ATOM 805 C C . LEU A 1 99 ? -2.060 -4.252 -13.829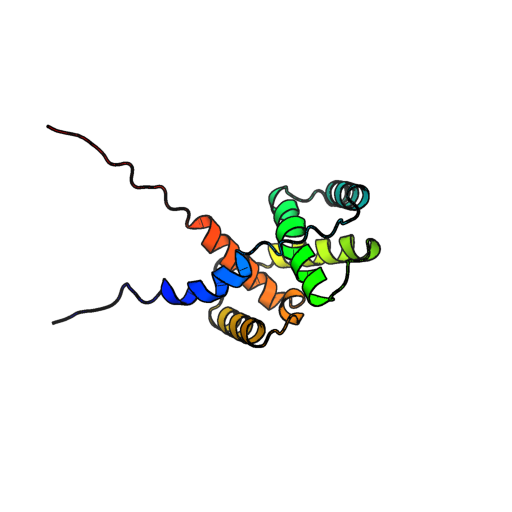 1.00 87.44 99 LEU A C 1
ATOM 807 O O . LEU A 1 99 ? -3.117 -3.914 -13.302 1.00 87.44 99 LEU A O 1
ATOM 811 N N . ARG A 1 100 ? -1.702 -3.817 -15.041 1.00 84.75 100 ARG A N 1
ATOM 812 C CA . ARG A 1 100 ? -2.571 -2.964 -15.856 1.00 84.75 100 ARG A CA 1
ATOM 813 C C . ARG A 1 100 ? -3.902 -3.647 -16.148 1.00 84.75 100 ARG A C 1
ATOM 815 O O . ARG A 1 100 ? -4.936 -3.026 -15.934 1.00 84.75 100 ARG A O 1
ATOM 822 N N . GLY A 1 101 ? -3.867 -4.907 -16.577 1.00 84.62 101 GLY A N 1
ATOM 823 C CA . GLY A 1 101 ? -5.067 -5.692 -16.852 1.00 84.62 101 GLY A CA 1
ATOM 824 C C . GLY A 1 101 ? -5.965 -5.832 -15.622 1.00 84.62 101 GLY A C 1
ATOM 825 O O . GLY A 1 101 ? -7.163 -5.579 -15.716 1.00 84.62 101 GLY A O 1
ATOM 826 N N . SER A 1 102 ? -5.395 -6.144 -14.452 1.00 85.19 102 SER A N 1
ATOM 827 C CA . SER A 1 102 ? -6.141 -6.196 -13.185 1.00 85.19 102 SER A CA 1
ATOM 828 C C . SER A 1 102 ? -6.795 -4.856 -12.860 1.00 85.19 102 SER A C 1
ATOM 830 O O . SER A 1 102 ? -7.979 -4.792 -12.542 1.00 85.19 102 SER A O 1
ATOM 832 N N . VAL A 1 103 ? -6.04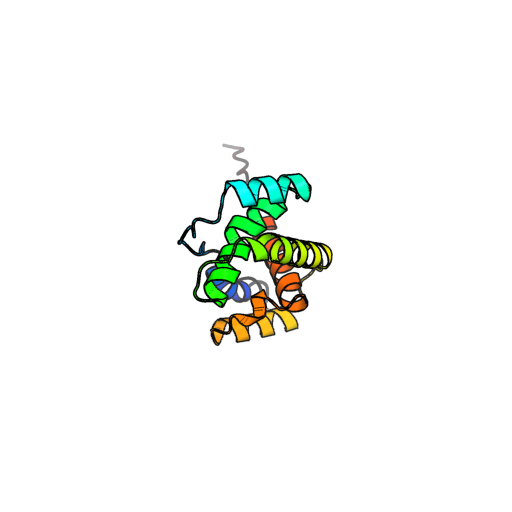3 -3.767 -12.983 1.00 82.81 103 VAL A N 1
ATOM 833 C CA . VAL A 1 103 ? -6.534 -2.423 -12.683 1.00 82.81 103 VAL A CA 1
ATOM 834 C C . VAL A 1 103 ? -7.653 -1.994 -13.643 1.00 82.81 103 VAL A C 1
ATOM 836 O O . VAL A 1 103 ? -8.670 -1.470 -13.192 1.00 82.81 103 VAL A O 1
ATOM 839 N N . GLU A 1 104 ? -7.503 -2.245 -14.945 1.00 81.38 104 GLU A N 1
ATOM 840 C CA . GLU A 1 104 ? -8.526 -1.973 -15.965 1.00 81.38 104 GLU A CA 1
ATOM 841 C C . GLU A 1 104 ? -9.787 -2.825 -15.757 1.00 81.38 104 GLU A C 1
ATOM 843 O O . GLU A 1 104 ? -10.900 -2.341 -15.958 1.00 81.38 104 GLU A O 1
ATOM 848 N N . ALA A 1 105 ? -9.627 -4.061 -15.278 1.00 82.81 105 ALA A N 1
ATOM 849 C CA . ALA A 1 105 ? -10.730 -4.937 -14.895 1.00 82.81 105 ALA A CA 1
ATOM 850 C C . ALA A 1 105 ? -11.396 -4.546 -13.559 1.00 82.81 105 ALA A C 1
ATOM 852 O O . ALA A 1 105 ? -12.386 -5.162 -13.162 1.00 82.81 105 ALA A O 1
ATOM 853 N N . GLY A 1 106 ? -10.864 -3.549 -12.839 1.00 77.44 106 GLY A N 1
ATOM 854 C CA . GLY A 1 106 ? -11.320 -3.190 -11.494 1.00 77.44 106 GLY A CA 1
ATOM 855 C C . GLY A 1 106 ? -11.022 -4.262 -10.438 1.00 77.44 106 GLY A C 1
ATOM 856 O O . GLY A 1 106 ? -11.607 -4.239 -9.348 1.00 77.44 106 GLY A O 1
ATOM 857 N N . ASP A 1 107 ? -10.123 -5.199 -10.750 1.00 81.62 107 ASP A N 1
ATOM 858 C CA . ASP A 1 107 ? -9.585 -6.149 -9.791 1.00 81.62 107 ASP A CA 1
ATOM 859 C C . ASP A 1 107 ? -8.727 -5.392 -8.773 1.00 81.62 107 ASP A C 1
ATOM 861 O O . ASP A 1 107 ? -7.903 -4.537 -9.099 1.00 81.62 107 ASP A O 1
ATOM 865 N N . ARG A 1 108 ? -8.972 -5.691 -7.502 1.00 76.19 108 ARG A N 1
ATOM 866 C CA . ARG A 1 108 ? -8.356 -5.034 -6.347 1.00 76.19 108 ARG A CA 1
ATOM 867 C C . ARG A 1 108 ? -7.464 -5.994 -5.561 1.00 76.19 108 ARG A C 1
ATOM 869 O O . ARG A 1 108 ? -6.767 -5.551 -4.652 1.00 76.19 108 ARG A O 1
ATOM 876 N N . CYS A 1 109 ? -7.463 -7.283 -5.907 1.00 84.00 109 CYS A N 1
ATOM 877 C CA . CYS A 1 109 ? -6.687 -8.318 -5.227 1.00 84.00 109 CYS A CA 1
ATOM 878 C C . CYS A 1 109 ? -5.177 -8.155 -5.445 1.00 84.00 109 CYS A C 1
ATOM 880 O O . CYS A 1 109 ? -4.393 -8.585 -4.600 1.00 84.00 109 CYS A O 1
ATOM 882 N N . TRP A 1 110 ? -4.762 -7.474 -6.521 1.00 85.25 110 TRP A N 1
ATOM 883 C CA . TRP A 1 110 ? -3.348 -7.222 -6.828 1.00 85.25 110 TRP A CA 1
ATOM 884 C C . TRP A 1 110 ? -2.600 -6.506 -5.695 1.00 85.25 110 TRP A C 1
ATOM 886 O O . TRP A 1 110 ? -1.406 -6.726 -5.518 1.00 85.25 110 TRP A O 1
ATOM 896 N N . GLY A 1 111 ? -3.291 -5.690 -4.887 1.00 84.88 111 GLY A N 1
ATOM 897 C CA . GLY A 1 111 ? -2.696 -5.009 -3.732 1.00 84.88 111 GLY A CA 1
ATOM 898 C C . GLY A 1 111 ? -2.237 -5.963 -2.621 1.00 84.88 111 GLY A C 1
ATOM 899 O O . GLY A 1 111 ? -1.457 -5.564 -1.763 1.00 84.88 111 GLY A O 1
ATOM 900 N N . MET A 1 112 ? -2.694 -7.217 -2.648 1.00 88.50 112 MET A N 1
ATOM 901 C CA . MET A 1 112 ? -2.323 -8.274 -1.704 1.00 88.50 112 MET A CA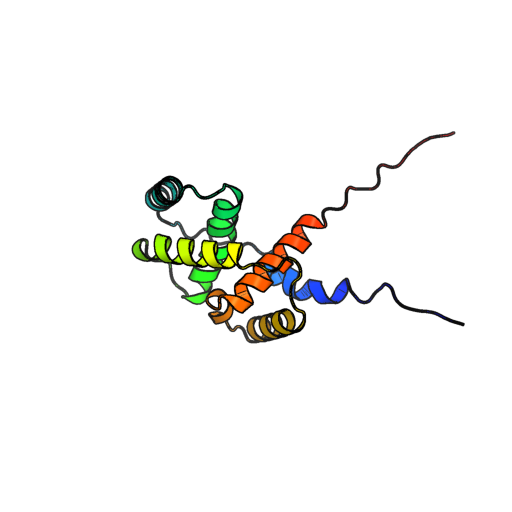 1
ATOM 902 C C . MET A 1 112 ? -1.400 -9.332 -2.332 1.00 88.50 112 MET A C 1
ATOM 904 O O . MET A 1 112 ? -0.946 -10.238 -1.632 1.00 88.50 112 MET A O 1
ATOM 908 N N . ASP A 1 113 ? -1.088 -9.218 -3.626 1.00 91.38 113 ASP A N 1
ATOM 909 C CA . ASP A 1 113 ? -0.105 -10.061 -4.304 1.00 91.38 113 ASP A CA 1
ATOM 910 C C . ASP A 1 113 ? 1.297 -9.461 -4.123 1.00 91.38 113 ASP A C 1
ATOM 912 O O . ASP A 1 113 ? 1.592 -8.360 -4.588 1.00 91.38 113 ASP A O 1
ATOM 916 N N . ALA A 1 114 ? 2.179 -10.185 -3.431 1.00 92.75 114 ALA A N 1
ATOM 917 C CA . ALA A 1 114 ? 3.513 -9.693 -3.097 1.00 92.75 114 ALA A CA 1
ATOM 918 C C . ALA A 1 114 ? 4.388 -9.421 -4.332 1.00 92.75 114 ALA A C 1
ATOM 920 O O . ALA A 1 114 ? 5.145 -8.451 -4.326 1.00 92.75 114 ALA A O 1
ATOM 921 N N . ARG A 1 115 ? 4.286 -10.248 -5.382 1.00 93.56 115 ARG A N 1
ATOM 922 C CA . ARG A 1 115 ? 5.064 -10.082 -6.619 1.00 93.56 115 ARG A CA 1
ATOM 923 C C . ARG A 1 115 ? 4.579 -8.835 -7.338 1.00 93.56 115 ARG A C 1
ATOM 925 O O . ARG A 1 115 ? 5.370 -7.937 -7.620 1.00 93.56 115 ARG A O 1
ATOM 932 N N . VAL A 1 116 ? 3.276 -8.754 -7.594 1.00 91.81 116 VAL A N 1
ATOM 933 C CA . VAL A 1 116 ? 2.691 -7.626 -8.327 1.00 91.81 116 VAL A CA 1
ATOM 934 C C . VAL A 1 116 ? 2.921 -6.313 -7.575 1.00 91.81 116 VAL A C 1
ATOM 936 O O . VAL A 1 116 ? 3.333 -5.320 -8.178 1.00 91.81 116 VAL A O 1
ATOM 939 N N . LEU A 1 117 ? 2.757 -6.317 -6.249 1.00 91.94 117 LEU A N 1
ATOM 940 C CA . LEU A 1 117 ? 2.997 -5.144 -5.416 1.00 91.94 117 LEU A CA 1
ATOM 941 C C . LEU A 1 117 ? 4.479 -4.730 -5.394 1.00 91.94 117 LEU A C 1
ATOM 943 O O . LEU A 1 117 ? 4.761 -3.535 -5.425 1.00 91.94 117 LEU A O 1
ATOM 947 N N . ALA A 1 118 ? 5.429 -5.671 -5.400 1.00 93.00 118 ALA A N 1
ATOM 948 C CA . ALA A 1 118 ? 6.862 -5.363 -5.465 1.00 93.00 118 ALA A CA 1
ATOM 949 C C . ALA A 1 118 ? 7.221 -4.628 -6.764 1.00 93.00 118 ALA A C 1
ATOM 951 O O . ALA A 1 118 ? 7.807 -3.545 -6.730 1.00 93.00 118 ALA A O 1
ATOM 952 N N . HIS A 1 119 ? 6.802 -5.156 -7.916 1.00 91.56 119 HIS A N 1
ATOM 953 C CA . HIS A 1 119 ? 7.006 -4.475 -9.199 1.00 91.56 119 HIS A CA 1
ATOM 954 C C . HIS A 1 119 ? 6.273 -3.137 -9.258 1.00 91.56 119 HIS A C 1
ATOM 956 O O . HIS A 1 119 ? 6.759 -2.194 -9.888 1.00 91.56 119 HIS A O 1
ATOM 962 N N . ALA A 1 120 ? 5.143 -3.024 -8.555 1.00 88.75 120 ALA A N 1
ATOM 963 C CA . ALA A 1 120 ? 4.469 -1.755 -8.441 1.00 88.75 120 ALA A CA 1
ATOM 964 C C . ALA A 1 120 ? 5.310 -0.728 -7.676 1.00 88.75 120 ALA A C 1
ATOM 966 O O . ALA A 1 120 ? 5.593 0.354 -8.187 1.00 88.75 120 ALA A O 1
ATOM 967 N N . LEU A 1 121 ? 5.812 -1.077 -6.492 1.00 89.75 121 LEU A N 1
ATOM 968 C CA . LEU A 1 121 ? 6.702 -0.195 -5.739 1.00 89.75 121 LEU A CA 1
ATOM 969 C C . LEU A 1 121 ? 7.922 0.241 -6.564 1.00 89.75 121 LEU A C 1
ATOM 971 O O . LEU A 1 121 ? 8.321 1.403 -6.469 1.00 89.75 121 LEU A O 1
ATOM 975 N N . ALA A 1 122 ? 8.482 -0.655 -7.384 1.00 89.56 122 ALA A N 1
ATOM 976 C CA . ALA A 1 122 ? 9.609 -0.350 -8.267 1.00 89.56 122 ALA A CA 1
ATOM 977 C C . ALA A 1 122 ? 9.234 0.716 -9.307 1.00 89.56 122 ALA A C 1
ATOM 979 O O . ALA A 1 122 ? 9.889 1.753 -9.389 1.00 89.56 122 ALA A O 1
ATOM 980 N N . LEU A 1 123 ? 8.114 0.528 -10.017 1.00 87.06 123 LEU A N 1
ATOM 981 C CA . LEU A 1 123 ? 7.606 1.507 -10.983 1.00 87.06 123 LEU A CA 1
ATOM 982 C C . LEU A 1 123 ? 7.352 2.879 -10.334 1.00 87.06 123 LEU A C 1
ATOM 984 O O . LEU A 1 123 ? 7.696 3.917 -10.902 1.00 87.06 123 LEU A O 1
ATOM 988 N N . ARG A 1 124 ? 6.779 2.893 -9.124 1.00 83.62 124 ARG A N 1
ATOM 989 C CA . ARG A 1 124 ? 6.511 4.126 -8.369 1.00 83.62 124 ARG A CA 1
ATOM 990 C C . ARG A 1 124 ? 7.800 4.854 -7.986 1.00 83.62 124 ARG A C 1
ATOM 992 O O . ARG A 1 124 ? 7.853 6.080 -8.070 1.00 83.62 124 ARG A O 1
ATOM 999 N N . ALA A 1 125 ? 8.832 4.123 -7.570 1.00 81.38 125 ALA A N 1
ATOM 1000 C CA . ALA A 1 125 ? 10.134 4.702 -7.259 1.00 81.38 125 ALA A CA 1
ATOM 1001 C C . ALA A 1 125 ? 10.777 5.343 -8.502 1.00 81.38 125 ALA A C 1
ATOM 1003 O O . ALA A 1 125 ? 11.259 6.471 -8.413 1.00 81.38 125 ALA A O 1
ATOM 1004 N N . SER A 1 126 ? 10.700 4.689 -9.667 1.00 77.00 126 SER A N 1
ATOM 1005 C CA . SER A 1 126 ? 11.204 5.234 -10.938 1.00 77.00 126 SER A CA 1
ATOM 1006 C C . SER A 1 126 ? 10.453 6.496 -11.386 1.00 77.00 126 SER A C 1
ATOM 1008 O O . SER A 1 126 ? 11.069 7.438 -11.886 1.00 77.00 126 SER A O 1
ATOM 1010 N N . ALA A 1 127 ? 9.135 6.552 -11.165 1.00 69.94 127 ALA A N 1
ATOM 1011 C CA . ALA A 1 127 ? 8.319 7.722 -11.493 1.00 69.94 127 ALA A CA 1
ATOM 1012 C C . ALA A 1 127 ? 8.635 8.935 -10.597 1.00 69.94 127 ALA A C 1
ATOM 1014 O O . ALA A 1 127 ? 8.694 10.060 -11.084 1.00 69.94 127 ALA A O 1
ATOM 1015 N N . HIS A 1 128 ? 8.887 8.721 -9.300 1.00 63.72 128 HIS A N 1
ATOM 1016 C CA . HIS A 1 128 ? 9.284 9.797 -8.381 1.00 63.72 128 HIS A CA 1
ATOM 1017 C C . HIS A 1 128 ? 10.763 10.200 -8.508 1.00 63.72 128 HIS A C 1
ATOM 1019 O O . HIS A 1 128 ? 11.102 11.342 -8.205 1.00 63.72 128 HIS A O 1
ATOM 1025 N N . GLY A 1 129 ? 11.632 9.299 -8.980 1.00 51.69 129 GLY A N 1
ATOM 1026 C CA . GLY A 1 129 ? 13.033 9.594 -9.301 1.00 51.69 129 GLY A CA 1
ATOM 1027 C C . GLY A 1 129 ? 13.225 10.393 -10.596 1.00 51.69 129 GLY A C 1
ATOM 1028 O O . GLY A 1 129 ? 14.277 10.991 -10.783 1.00 51.69 129 GLY A O 1
ATOM 1029 N N . SER A 1 130 ? 12.204 10.468 -11.456 1.00 40.66 130 SER A N 1
ATOM 1030 C CA . SER A 1 130 ? 12.237 11.226 -12.718 1.00 40.66 130 SER A CA 1
ATOM 1031 C C . SER A 1 130 ? 11.845 12.701 -12.556 1.00 40.66 130 SER A C 1
ATOM 1033 O O . SER A 1 130 ? 11.389 13.330 -13.507 1.00 40.66 130 SER A O 1
ATOM 1035 N N . THR A 1 131 ? 12.027 13.286 -11.365 1.00 40.91 131 THR A N 1
ATOM 1036 C CA . THR A 1 131 ? 11.978 14.750 -11.221 1.00 40.91 131 THR A CA 1
ATOM 1037 C C . THR A 1 131 ? 13.298 15.297 -11.758 1.00 40.91 131 THR A C 1
ATOM 1039 O O . THR A 1 131 ? 14.211 15.614 -11.002 1.00 40.91 131 THR A O 1
ATOM 1042 N N . THR A 1 132 ? 13.431 15.306 -13.084 1.00 40.62 132 THR A N 1
ATOM 1043 C CA . THR A 1 132 ? 14.507 15.998 -13.784 1.00 40.62 132 THR A CA 1
ATOM 1044 C C . THR A 1 132 ? 14.375 17.479 -13.460 1.00 40.62 132 THR A C 1
ATOM 1046 O O . THR A 1 132 ? 13.314 18.075 -13.655 1.00 40.62 132 THR A O 1
ATOM 1049 N N . GLU A 1 133 ? 15.443 18.034 -12.892 1.00 39.84 133 GLU A N 1
ATOM 1050 C CA . GLU A 1 133 ? 15.623 19.460 -12.660 1.00 39.84 133 GLU A CA 1
ATOM 1051 C C . GLU A 1 133 ? 15.179 20.272 -13.890 1.00 39.84 133 GLU A C 1
ATOM 1053 O O . GLU A 1 133 ? 15.458 19.863 -15.023 1.00 39.84 133 GLU A O 1
ATOM 1058 N N . PRO A 1 134 ? 14.495 21.417 -13.710 1.00 44.38 134 PRO A N 1
ATOM 1059 C CA . PRO A 1 134 ? 14.288 22.336 -14.819 1.00 44.38 134 PRO A CA 1
ATOM 1060 C C . PRO A 1 134 ? 15.664 22.739 -15.372 1.00 44.38 134 PRO A C 1
ATOM 1062 O O . PRO A 1 134 ? 16.579 22.963 -14.573 1.00 44.38 134 PRO A O 1
ATOM 1065 N N . PRO A 1 135 ? 15.844 22.832 -16.704 1.00 42.38 135 PRO A N 1
ATOM 1066 C CA . PRO A 1 135 ? 17.102 23.297 -17.264 1.00 42.38 135 PRO A CA 1
ATOM 1067 C C . PRO A 1 135 ? 17.389 24.676 -16.676 1.00 42.38 135 PRO A C 1
ATOM 1069 O O . PRO A 1 135 ? 16.618 25.622 -16.855 1.00 42.38 135 PRO A O 1
ATOM 1072 N N . LYS A 1 136 ? 18.481 24.759 -15.916 1.00 48.34 136 LYS A N 1
ATOM 1073 C CA . LYS A 1 136 ? 19.079 26.015 -15.494 1.00 48.34 136 LYS A CA 1
ATOM 1074 C C . LYS A 1 136 ? 19.500 26.692 -16.791 1.00 48.34 136 LYS A C 1
ATOM 1076 O O . LYS A 1 136 ? 20.476 26.285 -17.406 1.00 48.34 136 LYS A O 1
ATOM 1081 N N . GLY A 1 137 ? 18.660 27.603 -17.274 1.00 45.34 137 GLY A N 1
ATOM 1082 C CA . GLY A 1 137 ? 18.989 28.430 -18.418 1.00 45.34 137 GLY A CA 1
ATOM 1083 C C . GLY A 1 137 ? 20.206 29.251 -18.039 1.00 45.34 137 GLY A C 1
ATOM 1084 O O . GLY A 1 137 ? 20.077 30.220 -17.293 1.00 45.34 137 GLY A O 1
ATOM 1085 N N . ASP A 1 138 ? 21.372 28.821 -18.509 1.00 52.72 138 ASP A N 1
ATOM 1086 C CA . ASP A 1 138 ? 22.516 29.694 -18.701 1.00 52.72 138 ASP A CA 1
ATOM 1087 C C . ASP A 1 138 ? 22.020 30.855 -19.568 1.00 52.72 138 ASP A C 1
ATOM 1089 O O . ASP A 1 138 ? 21.730 30.698 -20.753 1.00 52.72 138 ASP A O 1
ATOM 1093 N N . THR A 1 139 ? 21.788 31.996 -18.927 1.00 53.47 139 THR A N 1
ATOM 1094 C CA . THR A 1 139 ? 21.676 33.270 -19.627 1.00 53.47 139 THR A CA 1
ATOM 1095 C C . THR A 1 139 ? 23.038 33.915 -19.461 1.00 53.47 139 THR A C 1
ATOM 1097 O O . THR A 1 139 ? 23.270 34.611 -18.477 1.00 53.47 139 THR A O 1
ATOM 1100 N N . ASP A 1 140 ? 23.937 33.590 -20.382 1.00 54.53 140 ASP A N 1
ATOM 1101 C CA . ASP A 1 140 ? 25.090 34.422 -20.695 1.00 54.53 140 ASP A CA 1
ATOM 1102 C C . ASP A 1 140 ? 24.870 35.032 -22.085 1.00 54.53 140 ASP A C 1
ATOM 1104 O O . ASP A 1 140 ? 24.362 34.371 -22.995 1.00 54.53 140 ASP A O 1
ATOM 1108 N N . ASP A 1 141 ? 25.274 36.299 -22.165 1.00 49.44 141 ASP A N 1
ATOM 1109 C CA . ASP A 1 141 ? 25.488 37.149 -23.338 1.00 49.44 141 ASP A CA 1
ATOM 1110 C C . ASP A 1 141 ? 24.265 37.642 -24.138 1.00 49.44 141 ASP A C 1
ATOM 1112 O O . ASP A 1 141 ? 23.756 36.982 -25.044 1.00 49.44 141 ASP A O 1
ATOM 1116 N N . GLU A 1 142 ? 23.879 38.899 -23.872 1.00 45.00 142 GLU A N 1
ATOM 1117 C CA . GLU A 1 142 ? 24.316 40.018 -24.737 1.00 45.00 142 GLU A CA 1
ATOM 1118 C C . GLU A 1 142 ? 24.539 41.310 -23.927 1.00 45.00 142 GLU A C 1
ATOM 1120 O O . GLU A 1 142 ? 23.745 41.572 -22.990 1.00 45.00 142 GLU A O 1
#

Organism: Streptomyces noursei (NCBI:txid1971)

Radius of gyration: 18.64 Å; chains: 1; bounding box: 40×50×64 Å

Foldseek 3Di:
DDDDDDPPPVVVCVVVVVVQVDFLPDQLPDPPVLLVVLCVVVVDDPVLSCCVRRPLLSLVCLLVVHHDDSVCSNVSSVLSVVLCVVADLAADPVLVVVVVVCVVVVNSCLSVVSNSVSSVVNSVVVVVVPPPDDPPPPPDDD